Protein AF-A0A439DX17-F1 (afdb_monomer_lite)

Structure (mmCIF, N/CA/C/O backbone):
data_AF-A0A439DX17-F1
#
_entry.id   AF-A0A439DX17-F1
#
loop_
_atom_site.group_PDB
_atom_site.id
_atom_site.type_symbol
_atom_site.label_atom_id
_atom_site.label_alt_id
_atom_site.label_comp_id
_atom_site.label_asym_id
_atom_site.label_entity_id
_atom_site.label_seq_id
_atom_site.pdbx_PDB_ins_code
_atom_site.Cartn_x
_atom_site.Cartn_y
_atom_site.Cartn_z
_atom_site.occupancy
_atom_site.B_iso_or_equiv
_atom_site.auth_seq_id
_atom_site.auth_comp_id
_atom_site.auth_asym_id
_atom_site.auth_atom_id
_atom_site.pdbx_PDB_model_num
ATOM 1 N N . MET A 1 1 ? 6.591 -1.418 -23.239 1.00 64.06 1 MET A N 1
ATOM 2 C CA . MET A 1 1 ? 5.471 -2.325 -22.897 1.00 64.06 1 MET A CA 1
ATOM 3 C C . MET A 1 1 ? 5.863 -3.766 -23.170 1.00 64.06 1 MET A C 1
ATOM 5 O O . MET A 1 1 ? 5.779 -4.572 -22.256 1.00 64.06 1 MET A O 1
ATOM 9 N N . SER A 1 2 ? 6.362 -4.057 -24.374 1.00 74.19 2 SER A N 1
ATOM 10 C CA . SER A 1 2 ? 6.877 -5.367 -24.790 1.00 74.19 2 SER A CA 1
ATOM 11 C C . SER A 1 2 ? 7.835 -5.985 -23.768 1.00 74.19 2 SER A C 1
ATOM 13 O O . SER A 1 2 ? 7.615 -7.112 -23.350 1.00 74.19 2 SER A O 1
ATOM 15 N N . ASP A 1 3 ? 8.803 -5.209 -23.275 1.00 75.88 3 ASP A N 1
ATOM 16 C CA . ASP A 1 3 ? 9.801 -5.675 -22.301 1.00 75.88 3 ASP A CA 1
ATOM 17 C C . ASP A 1 3 ? 9.191 -6.128 -20.965 1.00 75.88 3 ASP A C 1
ATOM 19 O O . ASP A 1 3 ? 9.645 -7.100 -20.376 1.00 75.88 3 ASP A O 1
ATOM 23 N N . ILE A 1 4 ? 8.135 -5.457 -20.489 1.00 67.50 4 ILE A N 1
ATOM 24 C CA . ILE A 1 4 ? 7.494 -5.789 -19.205 1.00 67.50 4 ILE A CA 1
ATOM 25 C C . ILE A 1 4 ? 6.652 -7.064 -19.345 1.00 67.50 4 ILE A C 1
ATOM 27 O O . ILE A 1 4 ? 6.632 -7.900 -18.445 1.00 67.50 4 ILE A O 1
ATOM 31 N N . VAL A 1 5 ? 5.980 -7.233 -20.488 1.00 72.50 5 VAL A N 1
ATOM 32 C CA . VAL A 1 5 ? 5.213 -8.450 -20.798 1.00 72.50 5 VAL A CA 1
ATOM 33 C C . VAL A 1 5 ? 6.154 -9.637 -21.011 1.00 72.50 5 VAL A C 1
ATOM 35 O O . VAL A 1 5 ? 5.909 -10.709 -20.465 1.00 72.50 5 VAL A O 1
ATOM 38 N N . ALA A 1 6 ? 7.260 -9.437 -21.734 1.00 72.50 6 ALA A N 1
ATOM 39 C CA . ALA A 1 6 ? 8.289 -10.455 -21.942 1.00 72.50 6 ALA A CA 1
ATOM 40 C C . ALA A 1 6 ? 8.954 -10.893 -20.626 1.00 72.50 6 ALA A C 1
ATOM 42 O O . ALA A 1 6 ? 9.293 -12.061 -20.473 1.00 72.50 6 ALA A O 1
ATOM 43 N N . ALA A 1 7 ? 9.075 -9.984 -19.654 1.00 73.81 7 ALA A N 1
ATOM 44 C CA . ALA A 1 7 ? 9.586 -10.274 -18.316 1.00 73.81 7 ALA A CA 1
ATOM 45 C C . ALA A 1 7 ? 8.539 -10.900 -17.363 1.00 73.81 7 ALA A C 1
ATOM 47 O O . ALA A 1 7 ? 8.753 -10.965 -16.155 1.00 73.81 7 ALA A O 1
ATOM 48 N N . GLY A 1 8 ? 7.382 -11.345 -17.869 1.00 69.62 8 GLY A N 1
ATOM 49 C CA . GLY A 1 8 ? 6.351 -11.987 -17.045 1.00 69.62 8 GLY A CA 1
ATOM 50 C C . GLY A 1 8 ? 5.591 -11.022 -16.128 1.00 69.62 8 GLY A C 1
ATOM 51 O O . GLY A 1 8 ? 5.056 -11.434 -15.101 1.00 69.62 8 GLY A O 1
ATOM 52 N N . GLY A 1 9 ? 5.538 -9.733 -16.476 1.00 69.88 9 GLY A N 1
ATOM 53 C CA . GLY A 1 9 ? 4.786 -8.716 -15.737 1.00 69.88 9 GLY A CA 1
ATOM 54 C C . GLY A 1 9 ? 5.588 -7.970 -14.668 1.00 69.88 9 GLY A C 1
ATOM 55 O O . GLY A 1 9 ? 5.038 -7.065 -14.041 1.00 69.88 9 GLY A O 1
ATOM 56 N N . VAL A 1 10 ? 6.873 -8.285 -14.476 1.00 77.56 10 VAL A N 1
ATOM 57 C CA . VAL A 1 10 ? 7.789 -7.528 -13.607 1.00 77.56 10 VAL A CA 1
ATOM 58 C C . VAL A 1 10 ? 9.106 -7.308 -14.340 1.00 77.56 10 VAL A C 1
ATOM 60 O O . VAL A 1 10 ? 9.779 -8.262 -14.702 1.00 77.56 10 VAL A O 1
ATOM 63 N N . LEU A 1 11 ? 9.487 -6.049 -14.538 1.00 80.69 11 LEU A N 1
ATOM 64 C CA . LEU A 1 11 ? 10.745 -5.662 -15.164 1.00 80.69 11 LEU A CA 1
ATOM 65 C C . LEU A 1 11 ? 11.576 -4.850 -14.172 1.00 80.69 11 LEU A C 1
ATOM 67 O O . LEU A 1 11 ? 11.188 -3.745 -13.800 1.00 80.69 11 LEU A O 1
ATOM 71 N N . GLU A 1 12 ? 12.719 -5.392 -13.774 1.00 82.69 12 GLU A N 1
ATOM 72 C CA . GLU A 1 12 ? 13.746 -4.680 -13.013 1.00 82.69 12 GLU A CA 1
ATOM 73 C C . GLU A 1 12 ? 14.815 -4.164 -13.983 1.00 82.69 12 GLU A C 1
ATOM 75 O O . GLU A 1 12 ? 15.254 -4.892 -14.876 1.00 82.69 12 GLU A O 1
ATOM 80 N N . ARG A 1 13 ? 15.208 -2.897 -13.838 1.00 80.12 13 ARG A N 1
ATOM 81 C CA . ARG A 1 13 ? 16.295 -2.289 -14.611 1.00 80.12 13 ARG A CA 1
ATOM 82 C C . ARG A 1 13 ? 17.233 -1.513 -13.708 1.00 80.12 13 ARG A C 1
ATOM 84 O O . ARG A 1 13 ? 16.776 -0.777 -12.837 1.00 80.12 13 ARG A O 1
ATOM 91 N N . ASP A 1 14 ? 18.521 -1.644 -13.991 1.00 81.31 14 ASP A N 1
ATOM 92 C CA . ASP A 1 14 ? 19.547 -0.712 -13.534 1.00 81.31 14 ASP A CA 1
ATOM 93 C C . ASP A 1 14 ? 19.413 0.603 -14.321 1.00 81.31 14 ASP A C 1
ATOM 95 O O . ASP A 1 14 ? 19.226 0.595 -15.539 1.00 81.31 14 ASP A O 1
ATOM 99 N N . VAL A 1 15 ? 19.443 1.719 -13.602 1.00 82.75 15 VAL A N 1
ATOM 100 C CA . VAL A 1 15 ? 19.270 3.087 -14.095 1.00 82.75 15 VAL A CA 1
ATOM 101 C C . VAL A 1 15 ? 20.417 4.006 -13.674 1.00 82.75 15 VAL A C 1
ATOM 103 O O . VAL A 1 15 ? 20.287 5.221 -13.789 1.00 82.75 15 VAL A O 1
ATOM 106 N N . THR A 1 16 ? 21.534 3.455 -13.188 1.00 77.25 16 THR A N 1
ATOM 107 C CA . THR A 1 16 ? 22.680 4.226 -12.669 1.00 77.25 16 THR A CA 1
ATOM 108 C C . THR A 1 16 ? 23.208 5.260 -13.675 1.00 77.25 16 THR A C 1
ATOM 110 O O . THR A 1 16 ? 23.521 6.379 -13.277 1.00 77.25 16 THR A O 1
ATOM 113 N N . ASP A 1 17 ? 23.181 4.937 -14.973 1.00 77.94 17 ASP A N 1
ATOM 114 C CA . ASP A 1 17 ? 23.552 5.836 -16.080 1.00 77.94 17 ASP A CA 1
ATOM 115 C C . ASP A 1 17 ? 22.385 6.103 -17.057 1.00 77.94 17 ASP A C 1
ATOM 117 O O . ASP A 1 17 ? 22.578 6.561 -18.186 1.00 77.94 17 ASP A O 1
ATOM 121 N N . ASP A 1 18 ? 21.150 5.796 -16.648 1.00 79.00 18 ASP A N 1
ATOM 122 C CA . ASP A 1 18 ? 19.969 5.923 -17.501 1.00 79.00 18 ASP A CA 1
ATOM 123 C C . ASP A 1 18 ? 19.261 7.265 -17.269 1.00 79.00 18 ASP A C 1
ATOM 125 O O . ASP A 1 18 ? 18.741 7.557 -16.193 1.00 79.00 18 ASP A O 1
ATOM 129 N N . VAL A 1 19 ? 19.189 8.085 -18.318 1.00 78.38 19 VAL A N 1
ATOM 130 C CA . VAL A 1 19 ? 18.466 9.370 -18.313 1.00 78.38 19 VAL A CA 1
ATOM 131 C C . VAL A 1 19 ? 16.973 9.221 -18.634 1.00 78.38 19 VAL A C 1
ATOM 133 O O . VAL A 1 19 ? 16.241 10.213 -18.719 1.00 78.38 19 VAL A O 1
ATOM 136 N N . THR A 1 20 ? 16.495 7.993 -18.843 1.00 83.12 20 THR A N 1
ATOM 137 C CA . THR A 1 20 ? 15.107 7.714 -19.212 1.00 83.12 20 THR A CA 1
ATOM 138 C C . THR A 1 20 ? 14.142 8.116 -18.100 1.00 83.12 20 THR A C 1
ATOM 140 O O . THR A 1 20 ? 14.204 7.652 -16.963 1.00 83.12 20 THR A O 1
ATOM 143 N N . ASN A 1 21 ? 13.150 8.937 -18.449 1.00 82.44 21 ASN A N 1
ATOM 144 C CA . ASN A 1 21 ? 12.102 9.341 -17.517 1.00 82.44 21 ASN A CA 1
ATOM 145 C C . ASN A 1 21 ? 11.001 8.268 -17.410 1.00 82.44 21 ASN A C 1
ATOM 147 O O . ASN A 1 21 ? 9.945 8.354 -18.047 1.00 82.44 21 ASN A O 1
ATOM 151 N N . TYR A 1 22 ? 11.239 7.257 -16.573 1.00 81.62 22 TYR A N 1
ATOM 152 C CA . TYR A 1 22 ? 10.305 6.149 -16.348 1.00 81.62 22 TYR A CA 1
ATOM 153 C C . TYR A 1 22 ? 8.939 6.597 -15.806 1.00 81.62 22 TYR A C 1
ATOM 155 O O . TYR A 1 22 ? 7.921 6.016 -16.186 1.00 81.62 22 TYR A O 1
ATOM 163 N N . ARG A 1 23 ? 8.869 7.675 -15.007 1.00 79.19 23 ARG A N 1
ATOM 164 C CA . ARG A 1 23 ? 7.588 8.250 -14.547 1.00 79.19 23 ARG A CA 1
ATOM 165 C C . ARG A 1 23 ? 6.720 8.696 -15.716 1.00 79.19 23 ARG A C 1
ATOM 167 O O . ARG A 1 23 ? 5.528 8.393 -15.757 1.00 79.19 23 ARG A O 1
ATOM 174 N N . HIS A 1 24 ? 7.319 9.402 -16.675 1.00 81.69 24 HIS A N 1
ATOM 175 C CA . HIS A 1 24 ? 6.611 9.884 -17.857 1.00 81.69 24 HIS A CA 1
ATOM 176 C C . HIS A 1 24 ? 6.119 8.719 -18.727 1.00 81.69 24 HIS A C 1
ATOM 178 O O . HIS A 1 24 ? 4.978 8.729 -19.192 1.00 81.69 24 HIS A O 1
ATOM 184 N N . LEU A 1 25 ? 6.939 7.677 -18.892 1.00 85.19 25 LEU A N 1
ATOM 185 C CA . LEU A 1 25 ? 6.563 6.476 -19.644 1.00 85.19 25 LEU A CA 1
ATOM 186 C C . LEU A 1 25 ? 5.393 5.732 -18.994 1.00 85.19 25 LEU A C 1
ATOM 188 O O . LEU A 1 25 ? 4.423 5.396 -19.675 1.00 85.19 25 LEU A O 1
ATOM 192 N N . VAL A 1 26 ? 5.442 5.526 -17.678 1.00 82.81 26 VAL A N 1
ATOM 193 C CA . VAL A 1 26 ? 4.366 4.874 -16.916 1.00 82.81 26 VAL A CA 1
ATOM 194 C C . VAL A 1 26 ? 3.070 5.678 -17.010 1.00 82.81 26 VAL A C 1
ATOM 196 O O . VAL A 1 26 ? 2.003 5.108 -17.248 1.00 82.81 26 VAL A O 1
ATOM 199 N N . ALA A 1 27 ? 3.151 7.009 -16.915 1.00 79.88 27 ALA A N 1
ATOM 200 C CA . ALA A 1 27 ? 1.996 7.885 -17.081 1.00 79.88 27 ALA A CA 1
ATOM 201 C C . ALA A 1 27 ? 1.361 7.755 -18.477 1.00 79.88 27 ALA A C 1
ATOM 203 O O . ALA A 1 27 ? 0.136 7.664 -18.580 1.00 79.88 27 ALA A O 1
ATOM 204 N N . ILE A 1 28 ? 2.165 7.699 -19.547 1.00 83.06 28 ILE A N 1
ATOM 205 C CA . ILE A 1 28 ? 1.667 7.476 -20.913 1.00 83.06 28 ILE A CA 1
ATOM 206 C C . ILE A 1 28 ? 0.992 6.108 -21.030 1.00 83.06 28 ILE A C 1
ATOM 208 O O . ILE A 1 28 ? -0.130 6.037 -21.535 1.00 83.06 28 ILE A O 1
ATOM 212 N N . ILE A 1 29 ? 1.649 5.043 -20.558 1.00 82.88 29 ILE A N 1
ATOM 213 C CA . ILE A 1 29 ? 1.144 3.665 -20.639 1.00 82.88 29 ILE A CA 1
ATOM 214 C C . ILE A 1 29 ? -0.222 3.552 -19.954 1.00 82.88 29 ILE A C 1
ATOM 216 O O . ILE A 1 29 ? -1.174 3.051 -20.557 1.00 82.88 29 ILE A O 1
ATOM 220 N N . ASN A 1 30 ? -0.345 4.086 -18.736 1.00 82.06 30 ASN A N 1
ATOM 221 C CA . ASN A 1 30 ? -1.590 4.041 -17.971 1.00 82.06 30 ASN A CA 1
ATOM 222 C C . ASN A 1 30 ? -2.673 4.941 -18.581 1.00 82.06 30 ASN A C 1
ATOM 224 O O . ASN A 1 30 ? -3.818 4.512 -18.729 1.00 82.06 30 ASN A O 1
ATOM 228 N N . ARG A 1 31 ? -2.330 6.171 -18.998 1.00 81.44 31 ARG A N 1
ATOM 229 C CA . ARG A 1 31 ? -3.288 7.106 -19.617 1.00 81.44 31 ARG A CA 1
ATOM 230 C C . ARG A 1 31 ? -3.864 6.555 -20.918 1.00 81.44 31 ARG A C 1
ATOM 232 O O . ARG A 1 31 ? -5.045 6.749 -21.191 1.00 81.44 31 ARG A O 1
ATOM 239 N N . ARG A 1 32 ? -3.034 5.891 -21.724 1.00 83.75 32 ARG A N 1
ATOM 240 C CA . ARG A 1 32 ? -3.430 5.314 -23.015 1.00 83.75 32 ARG A CA 1
ATOM 241 C C . ARG A 1 32 ? -3.971 3.885 -22.904 1.00 83.75 32 ARG A C 1
ATOM 243 O O . ARG A 1 32 ? -4.281 3.309 -23.937 1.00 83.75 32 ARG A O 1
ATOM 250 N N . ARG A 1 33 ? -4.093 3.327 -21.688 1.00 79.44 33 ARG A N 1
ATOM 251 C CA . ARG A 1 33 ? -4.543 1.944 -21.431 1.00 79.44 33 ARG A CA 1
ATOM 252 C C . ARG A 1 33 ? -3.802 0.915 -22.294 1.00 79.44 33 ARG A C 1
ATOM 254 O O . ARG A 1 33 ? -4.408 0.049 -22.909 1.00 79.44 33 ARG A O 1
ATOM 261 N N . MET A 1 34 ? -2.478 1.049 -22.368 1.00 82.25 34 MET A N 1
ATOM 262 C CA . MET A 1 34 ? -1.636 0.164 -23.184 1.00 82.25 34 MET A CA 1
ATOM 263 C C . MET A 1 34 ? -1.314 -1.168 -22.494 1.00 82.25 34 MET A C 1
ATOM 265 O O . MET A 1 34 ? -0.730 -2.048 -23.122 1.00 82.25 34 MET A O 1
ATOM 269 N N . ALA A 1 35 ? -1.645 -1.302 -21.209 1.00 77.94 35 ALA A N 1
ATOM 270 C CA . ALA A 1 35 ? -1.548 -2.565 -20.498 1.00 77.94 35 ALA A CA 1
ATOM 271 C C . ALA A 1 35 ? -2.797 -3.433 -20.759 1.00 77.94 35 ALA A C 1
ATOM 273 O O . ALA A 1 35 ? -3.900 -2.886 -20.826 1.00 77.94 35 ALA A O 1
ATOM 274 N N . PRO A 1 36 ? -2.631 -4.756 -20.941 1.00 73.00 36 PRO A N 1
ATOM 275 C CA . PRO A 1 36 ? -3.743 -5.675 -21.177 1.00 73.00 36 PRO A CA 1
ATOM 276 C C . PRO A 1 36 ? -4.680 -5.763 -19.962 1.00 73.00 36 PRO A C 1
ATOM 278 O O . PRO A 1 36 ? -4.308 -5.389 -18.854 1.00 73.00 36 PRO A O 1
ATOM 281 N N . ASP A 1 37 ? -5.901 -6.257 -20.177 1.00 70.94 37 ASP A N 1
ATOM 282 C CA . ASP A 1 37 ? -6.834 -6.693 -19.124 1.00 70.94 37 ASP A CA 1
ATOM 283 C C . ASP A 1 37 ? -7.137 -5.662 -18.018 1.00 70.94 37 ASP A C 1
ATOM 285 O O . ASP A 1 37 ? -7.220 -6.002 -16.838 1.00 70.94 37 ASP A O 1
ATOM 289 N N . ASP A 1 38 ? -7.275 -4.379 -18.383 1.00 67.81 38 ASP A N 1
ATOM 290 C CA . ASP A 1 38 ? -7.487 -3.264 -17.438 1.00 67.81 38 ASP A CA 1
ATOM 291 C C . ASP A 1 38 ? -6.376 -3.123 -16.369 1.00 67.81 38 ASP A C 1
ATOM 293 O O . ASP A 1 38 ? -6.552 -2.457 -15.340 1.00 67.81 38 ASP A O 1
ATOM 297 N N . GLN A 1 39 ? -5.205 -3.711 -16.617 1.00 75.81 39 GLN A N 1
ATOM 298 C CA . GLN A 1 39 ? -4.049 -3.623 -15.738 1.00 75.81 39 GLN A CA 1
ATOM 299 C C . GLN A 1 39 ? -3.413 -2.228 -15.813 1.00 75.81 39 GLN A C 1
ATOM 301 O O . GLN A 1 39 ? -3.594 -1.463 -16.764 1.00 75.81 39 GLN A O 1
ATOM 306 N N . GLN A 1 40 ? -2.651 -1.878 -14.783 1.00 79.81 40 GLN A N 1
ATOM 307 C CA . GLN A 1 40 ? -1.835 -0.668 -14.751 1.00 79.81 40 GLN A CA 1
ATOM 308 C C . GLN A 1 40 ? -0.383 -1.031 -14.496 1.00 79.81 40 GLN A C 1
ATOM 310 O O . GLN A 1 40 ? -0.073 -2.004 -13.809 1.00 79.81 40 GLN A O 1
ATOM 315 N N . VAL A 1 41 ? 0.515 -0.216 -15.038 1.00 79.38 41 VAL A N 1
ATOM 316 C CA . VAL A 1 41 ? 1.932 -0.279 -14.707 1.00 79.38 41 VAL A CA 1
ATOM 317 C C . VAL A 1 41 ? 2.172 0.564 -13.462 1.00 79.38 41 VAL A C 1
ATOM 319 O O . VAL A 1 41 ? 1.851 1.753 -13.426 1.00 79.38 41 VAL A O 1
ATOM 322 N N . ILE A 1 42 ? 2.737 -0.066 -12.441 1.00 80.81 42 ILE A N 1
ATOM 323 C CA . ILE A 1 42 ? 3.202 0.564 -11.213 1.00 80.81 42 ILE A CA 1
ATOM 324 C C . ILE A 1 42 ? 4.718 0.686 -11.315 1.00 80.81 42 ILE A C 1
ATOM 326 O O . ILE A 1 42 ? 5.408 -0.276 -11.654 1.00 80.81 42 ILE A O 1
ATOM 330 N N . LEU A 1 43 ? 5.224 1.881 -11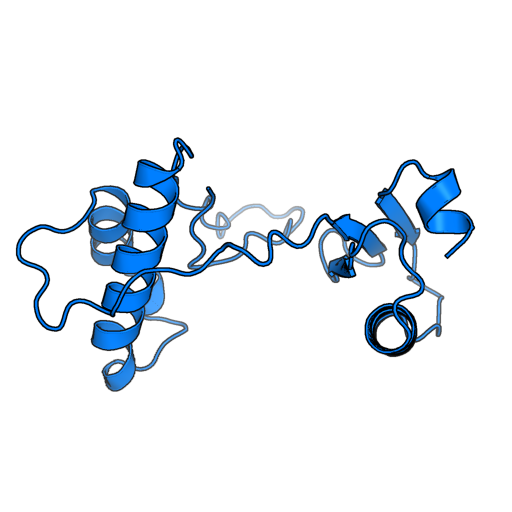.032 1.00 81.19 43 LEU A N 1
ATOM 331 C CA . LEU A 1 43 ? 6.648 2.154 -10.940 1.00 81.19 43 LEU A CA 1
ATOM 332 C C . LEU A 1 43 ? 7.055 2.165 -9.470 1.00 81.19 43 LEU A C 1
ATOM 334 O O . LEU A 1 43 ? 6.542 2.966 -8.688 1.00 81.19 43 LEU A O 1
ATOM 338 N N . HIS A 1 44 ? 7.991 1.298 -9.115 1.00 75.69 44 HIS A N 1
ATOM 339 C CA . HIS A 1 44 ? 8.672 1.322 -7.835 1.00 75.69 44 HIS A CA 1
ATOM 340 C C . HIS A 1 44 ? 10.069 1.893 -8.043 1.00 75.69 44 HIS A C 1
ATOM 342 O O . HIS A 1 44 ? 10.960 1.240 -8.588 1.00 75.69 44 HIS A O 1
ATOM 348 N N . GLU A 1 45 ? 10.240 3.132 -7.612 1.00 64.56 45 GLU A N 1
ATOM 349 C CA . GLU A 1 45 ? 11.546 3.768 -7.507 1.00 64.56 45 GLU A CA 1
ATOM 350 C C . GLU A 1 45 ? 12.104 3.442 -6.115 1.00 64.56 45 GLU A C 1
ATOM 352 O O . GLU A 1 45 ? 11.334 3.370 -5.154 1.00 64.56 45 GLU A O 1
ATOM 357 N N . TRP A 1 46 ? 13.421 3.259 -5.998 1.00 63.81 46 TRP A N 1
ATOM 358 C CA . TRP A 1 46 ? 14.123 3.092 -4.711 1.00 63.81 46 TRP A CA 1
ATOM 359 C C . TRP A 1 46 ? 13.962 1.737 -4.000 1.00 63.81 46 TRP A C 1
ATOM 361 O O . TRP A 1 46 ? 14.264 1.636 -2.814 1.00 63.81 46 TRP A O 1
ATOM 371 N N . LEU A 1 47 ? 13.532 0.674 -4.693 1.00 65.06 47 LEU A N 1
ATOM 372 C CA . LEU A 1 47 ? 13.611 -0.689 -4.134 1.00 65.06 47 LEU A CA 1
ATOM 373 C C . LEU A 1 47 ? 15.068 -1.128 -3.923 1.00 65.06 47 LEU A C 1
ATOM 375 O O . LEU A 1 47 ? 15.374 -1.729 -2.895 1.00 65.06 47 LEU A O 1
ATOM 379 N N . LYS A 1 48 ? 15.952 -0.783 -4.867 1.00 67.62 48 LYS A N 1
ATOM 380 C CA . LYS A 1 48 ? 17.412 -0.845 -4.719 1.00 67.62 48 LYS A CA 1
ATOM 381 C C . LYS A 1 48 ? 18.034 0.431 -5.300 1.00 67.62 48 LYS A C 1
ATOM 383 O O . LYS A 1 48 ? 17.503 0.937 -6.299 1.00 67.62 48 LYS A O 1
ATOM 388 N N . PRO A 1 49 ? 19.123 0.961 -4.714 1.00 68.25 49 PRO A N 1
ATOM 389 C CA . PRO A 1 49 ? 19.849 2.097 -5.277 1.00 68.25 49 PRO A CA 1
ATOM 390 C C . PRO A 1 49 ? 20.216 1.843 -6.741 1.00 68.25 49 PRO A C 1
ATOM 392 O O . PRO A 1 49 ? 20.634 0.742 -7.083 1.00 68.25 49 PRO A O 1
ATOM 395 N N . GLY A 1 50 ? 20.020 2.843 -7.601 1.00 73.19 50 GLY A N 1
ATOM 396 C CA . GLY A 1 50 ? 20.326 2.714 -9.026 1.00 73.19 50 GLY A CA 1
ATOM 397 C C . GLY A 1 50 ? 19.395 1.774 -9.792 1.00 73.19 50 GLY A C 1
ATOM 398 O O . GLY A 1 50 ? 19.725 1.413 -10.905 1.00 73.19 50 GLY A O 1
ATOM 399 N N . SER A 1 51 ? 18.233 1.378 -9.258 1.00 77.50 51 SER A N 1
ATOM 400 C CA . SER A 1 51 ? 17.286 0.529 -9.995 1.00 77.50 51 SER A CA 1
ATOM 401 C C . SER A 1 51 ? 15.852 1.053 -9.976 1.00 77.50 51 SER A C 1
ATOM 403 O O . SER A 1 51 ? 15.417 1.738 -9.043 1.00 77.50 51 SER A O 1
ATOM 405 N N . VAL A 1 52 ? 15.096 0.672 -11.002 1.00 79.94 52 VAL A N 1
ATOM 406 C CA . VAL A 1 52 ? 13.641 0.816 -11.053 1.00 79.94 52 VAL A CA 1
ATOM 407 C C . VAL A 1 52 ? 12.991 -0.538 -11.293 1.00 79.94 52 VAL A C 1
ATOM 409 O O . VAL A 1 52 ? 13.482 -1.350 -12.077 1.00 79.94 52 VAL A O 1
ATOM 412 N N . VAL A 1 53 ? 11.849 -0.764 -10.645 1.00 78.06 53 VAL A N 1
ATOM 413 C CA . VAL A 1 53 ? 11.017 -1.947 -10.887 1.00 78.06 53 VAL A CA 1
ATOM 414 C C . VAL A 1 53 ? 9.674 -1.499 -11.447 1.00 78.06 53 VAL A C 1
ATOM 416 O O . VAL A 1 53 ? 8.924 -0.759 -10.811 1.00 78.06 53 VAL A O 1
ATOM 419 N N . LEU A 1 54 ? 9.364 -1.959 -12.652 1.00 80.06 54 LEU A N 1
ATOM 420 C CA . LEU A 1 54 ? 8.092 -1.762 -13.332 1.00 80.06 54 LEU A CA 1
ATOM 421 C C . LEU A 1 54 ? 7.266 -3.033 -13.173 1.00 80.06 54 LEU A C 1
ATOM 423 O O . LEU A 1 54 ? 7.685 -4.105 -13.603 1.00 80.06 54 LEU A O 1
ATOM 427 N N . ARG A 1 55 ? 6.078 -2.922 -12.589 1.00 80.69 55 ARG A N 1
ATOM 428 C CA . ARG A 1 55 ? 5.187 -4.062 -12.376 1.00 80.69 55 ARG A CA 1
ATOM 429 C C . ARG A 1 55 ? 3.848 -3.826 -13.043 1.00 80.69 55 ARG A C 1
ATOM 431 O O . ARG A 1 55 ? 3.221 -2.794 -12.825 1.00 80.69 55 A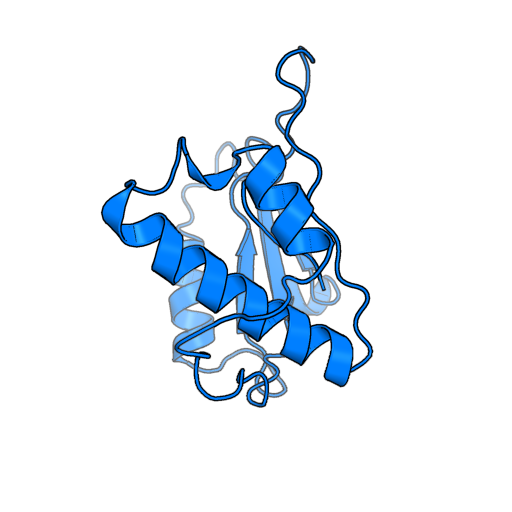RG A O 1
ATOM 438 N N . VAL A 1 56 ? 3.380 -4.807 -13.800 1.00 77.06 56 VAL A N 1
ATOM 439 C CA . VAL A 1 56 ? 1.991 -4.863 -14.240 1.00 77.06 56 VAL A CA 1
ATOM 440 C C . VAL A 1 56 ? 1.157 -5.398 -13.085 1.00 77.06 56 VAL A C 1
ATOM 442 O O . VAL A 1 56 ? 1.430 -6.468 -12.541 1.00 77.06 56 VAL A O 1
ATOM 445 N N . SER A 1 57 ? 0.160 -4.627 -12.674 1.00 70.69 57 SER A N 1
ATOM 446 C CA . SER A 1 57 ? -0.774 -5.015 -11.627 1.00 70.69 57 SER A CA 1
ATOM 447 C C . SER A 1 57 ? -2.191 -4.963 -12.161 1.00 70.69 57 SER A C 1
ATOM 449 O O . SER A 1 57 ? -2.606 -3.965 -12.753 1.00 70.69 57 SER A O 1
ATOM 451 N N . GLY A 1 58 ? -2.956 -6.017 -11.879 1.00 63.97 58 GLY A N 1
ATOM 452 C CA . GLY A 1 58 ? -4.408 -5.948 -11.950 1.00 63.97 58 GLY A CA 1
ATOM 453 C C . GLY A 1 58 ? -4.895 -4.809 -11.067 1.00 63.97 58 GLY A C 1
ATOM 454 O O . GLY A 1 58 ? -4.532 -4.724 -9.891 1.00 63.97 58 GLY A O 1
ATOM 455 N N . VAL A 1 59 ? -5.690 -3.911 -11.640 1.00 59.66 59 VAL A N 1
ATOM 456 C CA . VAL A 1 59 ? -6.423 -2.925 -10.856 1.00 59.66 59 VAL A CA 1
ATOM 457 C C . VAL A 1 59 ? -7.714 -3.601 -10.435 1.00 59.66 59 VAL A C 1
ATOM 459 O O . VAL A 1 59 ? -8.630 -3.740 -11.243 1.00 59.66 59 VAL A O 1
ATOM 462 N N . SER A 1 60 ? -7.820 -4.019 -9.174 1.00 55.16 60 SER A N 1
ATOM 463 C CA . SER A 1 60 ? -9.138 -4.341 -8.623 1.00 55.16 60 SER A CA 1
ATOM 464 C C . SER A 1 60 ? -9.919 -3.029 -8.523 1.00 55.16 60 SER A C 1
ATOM 466 O O . SER A 1 60 ? -9.813 -2.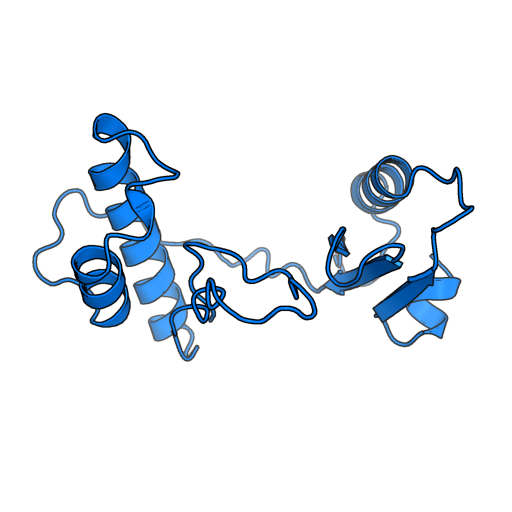296 -7.540 1.00 55.16 60 SER A O 1
ATOM 468 N N . ARG A 1 61 ? -10.667 -2.681 -9.581 1.00 53.19 61 ARG A N 1
ATOM 469 C CA . ARG A 1 61 ? -11.540 -1.490 -9.605 1.00 53.19 61 ARG A CA 1
ATOM 470 C C . ARG A 1 61 ? -12.626 -1.544 -8.533 1.00 53.19 61 ARG A C 1
ATOM 472 O O . ARG A 1 61 ? -13.179 -0.505 -8.171 1.00 53.19 61 ARG A O 1
ATOM 479 N N . ASP A 1 62 ? -12.879 -2.734 -8.004 1.00 60.75 62 ASP A N 1
ATOM 480 C CA . ASP A 1 62 ? -13.882 -2.985 -6.981 1.00 60.75 62 ASP A CA 1
ATOM 481 C C . ASP A 1 62 ? -13.351 -2.741 -5.569 1.00 60.75 62 ASP A C 1
ATOM 483 O O . ASP A 1 62 ? -14.103 -2.880 -4.606 1.00 60.75 62 ASP A O 1
ATOM 487 N N . TRP A 1 63 ? -12.069 -2.389 -5.397 1.00 62.16 63 TRP A N 1
ATOM 488 C CA . TRP A 1 63 ? -11.528 -2.047 -4.085 1.00 62.16 63 TRP A CA 1
ATOM 489 C C . TRP A 1 63 ? -12.014 -0.671 -3.633 1.00 62.16 63 TRP A C 1
ATOM 491 O O . TRP A 1 63 ? -11.429 0.371 -3.930 1.00 62.16 63 TRP A O 1
ATOM 501 N N . ARG A 1 64 ? -13.118 -0.674 -2.892 1.00 63.84 64 ARG A N 1
ATOM 502 C CA . ARG A 1 64 ? -13.682 0.496 -2.227 1.00 63.84 64 ARG A CA 1
ATOM 503 C C . ARG A 1 64 ? -13.944 0.107 -0.789 1.00 63.84 64 ARG A C 1
ATOM 505 O O . ARG A 1 64 ? -14.630 -0.878 -0.548 1.00 63.84 64 ARG A O 1
ATOM 512 N N . SER A 1 65 ? -13.411 0.877 0.152 1.00 64.00 65 SER A N 1
ATOM 513 C CA . SER A 1 65 ? -13.897 0.787 1.521 1.00 64.00 65 SER A CA 1
ATOM 514 C C . SER A 1 65 ? -15.310 1.368 1.589 1.00 64.00 65 SER A C 1
ATOM 516 O O . SER A 1 65 ? -15.665 2.280 0.834 1.00 64.00 65 SER A O 1
ATOM 518 N N . GLY A 1 66 ? -16.122 0.847 2.508 1.00 66.88 66 GLY A N 1
ATOM 519 C CA . GLY A 1 66 ? -17.389 1.475 2.871 1.00 66.88 66 GLY A CA 1
ATOM 520 C C . GLY A 1 66 ? -17.208 2.900 3.417 1.00 66.88 66 GLY A C 1
ATOM 521 O O . GLY A 1 66 ? -16.098 3.423 3.554 1.00 66.88 66 GLY A O 1
ATOM 522 N N . SER A 1 67 ? -18.320 3.547 3.766 1.00 71.25 67 SER A N 1
ATOM 523 C CA . SER A 1 67 ? -18.295 4.884 4.368 1.00 71.25 67 SER A CA 1
ATOM 524 C C . SER A 1 67 ? -17.392 4.927 5.603 1.00 71.25 67 SER A C 1
ATOM 526 O O . SER A 1 67 ? -17.470 4.052 6.467 1.00 71.25 67 SER A O 1
ATOM 528 N N . LEU A 1 68 ? -16.578 5.978 5.715 1.00 71.94 68 LEU A N 1
ATOM 529 C CA . LEU A 1 68 ? -15.679 6.148 6.852 1.00 71.94 68 LEU A CA 1
ATOM 530 C C . LEU A 1 68 ? -16.470 6.228 8.164 1.00 71.94 68 LEU A C 1
ATOM 532 O O . LEU A 1 68 ? -17.313 7.119 8.307 1.00 71.94 68 LEU A O 1
ATOM 536 N N . PRO A 1 69 ? -16.182 5.362 9.149 1.00 68.81 69 PRO A N 1
ATOM 537 C CA . PRO A 1 69 ? -16.867 5.419 10.429 1.00 68.81 69 PRO A CA 1
ATOM 538 C C . PRO A 1 69 ? -16.528 6.733 11.146 1.00 68.81 69 PRO A C 1
ATOM 540 O O . PRO A 1 69 ? -15.360 7.060 11.374 1.00 68.81 69 PRO A O 1
ATOM 543 N N . GLN A 1 70 ? -17.557 7.502 11.524 1.00 68.94 70 GLN A N 1
ATOM 544 C CA . GLN A 1 70 ? -17.376 8.754 12.273 1.00 68.94 70 GLN A CA 1
ATOM 545 C C . GLN A 1 70 ? -16.848 8.508 13.694 1.00 68.94 70 GLN A C 1
ATOM 547 O O . GLN A 1 70 ? -16.095 9.325 14.229 1.00 68.94 70 GLN A O 1
ATOM 552 N N . ARG A 1 71 ? -17.216 7.370 14.292 1.00 70.56 71 ARG A N 1
ATOM 553 C CA . ARG A 1 71 ? -16.718 6.883 15.581 1.00 70.56 71 ARG A CA 1
ATOM 554 C C . ARG A 1 71 ? -16.284 5.431 15.431 1.00 70.56 71 ARG A C 1
ATOM 556 O O . ARG A 1 71 ? -17.016 4.623 14.871 1.00 70.56 71 ARG A O 1
ATO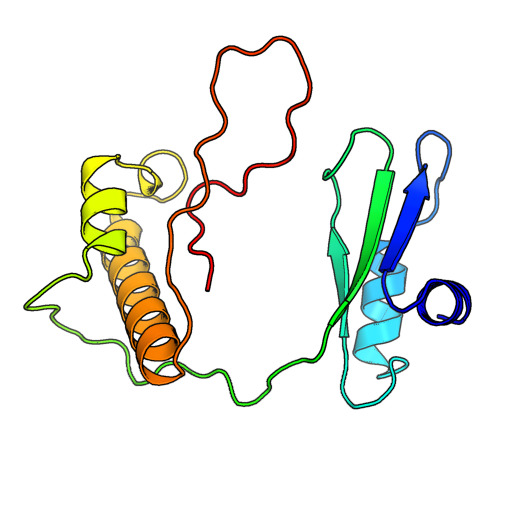M 563 N N . VAL A 1 72 ? -15.097 5.118 15.941 1.00 76.56 72 VAL A N 1
ATOM 564 C CA . VAL A 1 72 ? -14.556 3.755 15.991 1.00 76.56 72 VAL A CA 1
ATOM 565 C C . VAL A 1 72 ? -14.650 3.293 17.440 1.00 76.56 72 VAL A C 1
ATOM 567 O O . VAL A 1 72 ? -13.946 3.825 18.294 1.00 76.56 72 VAL A O 1
ATOM 570 N N . SER A 1 73 ? -15.563 2.362 17.721 1.00 72.12 73 SER A N 1
ATOM 571 C CA . SER A 1 73 ? -15.781 1.805 19.064 1.00 72.12 73 SER A CA 1
ATOM 572 C C . SER A 1 73 ? -14.708 0.786 19.448 1.00 72.12 73 SER A C 1
ATOM 574 O O . SER A 1 73 ? -14.266 0.768 20.592 1.00 72.12 73 SER A O 1
ATOM 576 N N . LYS A 1 74 ? -14.257 -0.026 18.486 1.00 83.94 74 LYS A N 1
ATOM 577 C CA . LYS A 1 74 ? -13.183 -1.009 18.648 1.00 83.94 74 LYS A CA 1
ATOM 578 C C . LYS A 1 74 ? -12.208 -0.903 17.482 1.00 83.94 74 LYS A C 1
ATOM 580 O O . LYS A 1 74 ? -12.615 -0.978 16.322 1.00 83.94 74 LYS A O 1
ATOM 585 N N . TRP A 1 75 ? -10.933 -0.709 17.793 1.00 84.56 75 TRP A N 1
ATOM 586 C CA . TRP A 1 75 ? -9.873 -0.656 16.791 1.00 84.56 75 TRP A CA 1
ATOM 587 C C . TRP A 1 75 ? -9.447 -2.072 16.400 1.00 84.56 75 TRP A C 1
ATOM 589 O O . TRP A 1 75 ? -9.531 -3.006 17.196 1.00 84.56 75 TRP A O 1
ATOM 599 N N . HIS A 1 76 ? -9.020 -2.250 15.150 1.00 85.44 76 HIS A N 1
ATOM 600 C CA . HIS A 1 76 ? -8.402 -3.504 14.732 1.00 85.44 76 HIS A CA 1
ATOM 601 C C . HIS A 1 76 ? -7.007 -3.628 15.378 1.00 85.44 76 HIS A C 1
ATOM 603 O O . HIS A 1 76 ? -6.307 -2.612 15.422 1.00 85.44 76 HIS A O 1
ATOM 609 N N . PRO A 1 77 ? -6.549 -4.825 15.802 1.00 86.69 77 PRO A N 1
ATOM 610 C CA . PRO A 1 77 ? -5.255 -4.997 16.480 1.00 86.69 77 PRO A CA 1
ATOM 611 C C . PRO A 1 77 ? -4.066 -4.368 15.738 1.00 86.69 77 PRO A C 1
ATOM 613 O O . PRO A 1 77 ? -3.224 -3.715 16.339 1.00 86.69 77 PRO A O 1
ATOM 616 N N . VAL A 1 78 ? -4.047 -4.471 14.405 1.00 85.56 78 VAL A N 1
ATOM 617 C CA . VAL A 1 78 ? -3.039 -3.832 13.530 1.00 85.56 78 VAL A CA 1
ATOM 618 C C . VAL A 1 78 ? -3.029 -2.303 13.671 1.00 85.56 78 VAL A C 1
ATOM 620 O O . VAL A 1 78 ? -1.971 -1.679 13.680 1.00 85.56 78 VAL A O 1
ATOM 623 N N . VAL A 1 79 ? -4.203 -1.680 13.790 1.00 85.06 79 VAL A N 1
ATOM 624 C CA . VAL A 1 79 ? -4.328 -0.224 13.953 1.00 85.06 79 VAL A CA 1
ATOM 625 C C . VAL A 1 79 ? -4.004 0.191 15.389 1.00 85.06 79 VAL A C 1
ATOM 627 O O . VAL A 1 79 ? -3.425 1.254 15.598 1.00 85.06 79 VAL A O 1
ATOM 630 N N . GLU A 1 80 ? -4.324 -0.642 16.383 1.00 86.69 80 GLU A N 1
ATOM 631 C CA . GLU A 1 80 ? -3.879 -0.427 17.766 1.00 86.69 80 GLU A CA 1
ATOM 632 C C . GLU A 1 80 ? -2.359 -0.470 17.878 1.00 86.69 80 GLU A C 1
ATOM 634 O O . GLU A 1 80 ? -1.776 0.445 18.457 1.00 86.69 80 GLU A O 1
ATOM 639 N N . GLN A 1 81 ? -1.724 -1.455 17.243 1.00 83.62 81 GLN A N 1
ATOM 640 C CA . GLN A 1 81 ? -0.272 -1.576 17.193 1.00 83.62 81 GLN A CA 1
ATOM 641 C C . GLN A 1 81 ? 0.373 -0.350 16.522 1.00 83.62 81 GLN A C 1
ATOM 643 O O . GLN A 1 81 ? 1.335 0.221 17.029 1.00 83.62 81 GLN A O 1
ATOM 648 N N . LEU A 1 82 ? -0.210 0.139 15.424 1.00 83.06 82 LEU A N 1
ATOM 649 C CA . LEU A 1 82 ? 0.260 1.347 14.741 1.00 83.06 82 LEU A CA 1
ATOM 650 C C . LEU A 1 82 ? 0.139 2.610 15.612 1.00 83.06 82 LEU A C 1
ATOM 652 O O . LEU A 1 82 ? 0.995 3.494 15.544 1.00 83.06 82 LEU A O 1
ATOM 656 N N . LYS A 1 83 ? -0.906 2.689 16.448 1.00 82.88 83 LYS A N 1
ATOM 657 C CA . LYS A 1 83 ? -1.069 3.765 17.436 1.00 82.88 83 LYS A CA 1
ATOM 658 C C . LYS A 1 83 ? -0.048 3.658 18.567 1.00 82.88 83 LYS A C 1
ATOM 660 O O . LYS A 1 83 ? 0.507 4.685 18.947 1.00 82.88 83 LYS A O 1
ATOM 665 N N . SER A 1 84 ? 0.196 2.461 19.108 1.00 84.31 84 SER A N 1
ATOM 666 C CA . SER A 1 84 ? 1.162 2.270 20.200 1.00 84.31 84 SER A CA 1
ATOM 667 C C . SER A 1 84 ? 2.595 2.542 19.755 1.00 84.31 84 SER A C 1
ATOM 669 O O . SER A 1 84 ? 3.360 3.143 20.501 1.00 84.31 84 SER A O 1
ATOM 671 N N . GLU A 1 85 ? 2.937 2.167 18.521 1.00 82.19 85 GLU A N 1
ATOM 672 C CA . GLU A 1 85 ? 4.258 2.393 17.923 1.00 82.19 85 GLU A CA 1
ATOM 673 C C . GLU A 1 85 ? 4.448 3.828 17.392 1.00 82.19 85 GLU A C 1
ATOM 675 O O . GLU A 1 85 ? 5.509 4.142 16.863 1.00 82.19 85 GLU A O 1
ATOM 680 N N . LYS A 1 86 ? 3.432 4.704 17.499 1.00 81.19 86 LYS A N 1
ATOM 681 C CA . LYS A 1 86 ? 3.470 6.113 17.052 1.00 81.19 86 LYS A CA 1
ATOM 682 C C . LYS A 1 86 ? 3.975 6.315 15.613 1.00 81.19 86 LYS A C 1
ATOM 684 O O . LYS A 1 86 ? 4.466 7.382 15.263 1.00 81.19 86 LYS A O 1
ATOM 689 N N . ARG A 1 87 ? 3.781 5.333 14.727 1.00 72.94 87 ARG A N 1
ATOM 690 C CA . ARG A 1 87 ? 4.377 5.324 13.371 1.00 72.94 87 ARG A CA 1
ATOM 691 C C . ARG A 1 87 ? 3.898 6.436 12.437 1.00 72.94 87 ARG A C 1
ATOM 693 O O . ARG A 1 87 ? 4.482 6.636 11.378 1.00 72.94 87 ARG A O 1
ATOM 700 N N . LEU A 1 88 ? 2.809 7.119 12.786 1.00 75.25 88 LEU A N 1
ATOM 701 C CA . LEU A 1 88 ? 2.284 8.251 12.020 1.00 75.25 88 LEU A CA 1
ATOM 702 C C . LEU A 1 88 ? 2.774 9.603 12.542 1.00 75.25 88 LEU A C 1
ATOM 704 O O . LEU A 1 88 ? 2.504 10.615 11.897 1.00 75.25 88 LEU A O 1
ATOM 708 N N . ASP A 1 89 ? 3.439 9.647 13.699 1.00 78.06 89 ASP A N 1
ATOM 709 C CA . ASP A 1 89 ? 3.735 10.912 14.368 1.00 78.06 89 ASP A CA 1
ATOM 710 C C . ASP A 1 89 ? 4.753 11.756 13.591 1.00 78.06 89 ASP A C 1
ATOM 712 O O . ASP A 1 89 ? 4.571 12.974 13.515 1.00 78.06 89 ASP A O 1
ATOM 716 N N . ASP A 1 90 ? 5.726 11.105 12.949 1.00 71.25 90 ASP A N 1
ATOM 717 C CA . ASP A 1 90 ? 6.810 11.749 12.196 1.00 71.25 90 ASP A CA 1
ATOM 718 C C . ASP A 1 90 ? 6.387 12.222 10.796 1.00 71.25 90 ASP A C 1
ATOM 720 O O . ASP A 1 90 ? 6.993 13.127 10.225 1.00 71.25 90 ASP A O 1
ATOM 724 N N . HIS A 1 91 ? 5.334 11.626 10.229 1.00 69.56 91 HIS A N 1
ATOM 725 C CA . HIS A 1 91 ? 4.944 11.840 8.828 1.00 69.56 91 HIS A CA 1
ATOM 726 C C . HIS A 1 91 ? 3.585 12.521 8.654 1.00 69.56 91 HIS A C 1
ATOM 728 O O . HIS A 1 91 ? 3.275 13.014 7.569 1.00 69.56 91 HIS A O 1
ATOM 734 N N . ILE A 1 92 ? 2.750 12.552 9.697 1.00 76.94 92 ILE A N 1
ATOM 735 C CA . ILE A 1 92 ? 1.408 13.131 9.645 1.00 76.94 92 ILE A CA 1
ATOM 736 C C . ILE A 1 92 ? 1.240 14.132 10.786 1.00 76.94 92 ILE A C 1
ATOM 738 O O . ILE A 1 92 ? 1.438 13.824 11.966 1.00 76.94 92 ILE A O 1
ATOM 742 N N . SER A 1 93 ? 0.800 15.340 10.431 1.00 78.25 93 SER A N 1
ATOM 743 C CA . SER A 1 93 ? 0.487 16.385 11.403 1.00 78.25 93 SER A CA 1
ATOM 744 C C . SER A 1 93 ? -0.573 15.915 12.401 1.00 78.25 93 SER A C 1
ATOM 746 O O . SER A 1 93 ? -1.519 15.204 12.051 1.00 78.25 93 SER A O 1
ATOM 748 N N . ALA A 1 94 ? -0.449 16.345 13.658 1.00 82.44 94 ALA A N 1
ATOM 749 C CA . ALA A 1 94 ? -1.340 15.923 14.740 1.00 82.44 94 ALA A CA 1
ATOM 750 C C . ALA A 1 94 ? -2.836 16.138 14.427 1.00 82.44 94 ALA A C 1
ATOM 752 O O . ALA A 1 94 ? -3.671 15.333 14.837 1.00 82.44 94 ALA A O 1
ATOM 753 N N . SER A 1 95 ? -3.174 17.166 13.641 1.00 82.31 95 SER A N 1
ATOM 754 C CA . SER A 1 95 ? -4.546 17.457 13.207 1.00 82.31 95 SER A CA 1
ATOM 755 C C . SER A 1 95 ? -5.119 16.423 12.229 1.00 82.31 95 SER A C 1
ATOM 757 O O . SER A 1 95 ? -6.327 16.187 12.222 1.00 82.31 95 SER A O 1
ATOM 759 N N . LEU A 1 96 ? -4.275 15.773 11.421 1.00 83.56 96 LEU A N 1
ATOM 760 C CA . LEU A 1 96 ? -4.691 14.789 10.418 1.00 83.56 96 LEU A CA 1
ATOM 761 C C . LEU A 1 96 ? -4.652 13.344 10.934 1.00 83.56 96 LEU A C 1
ATOM 763 O O . LEU A 1 96 ? -5.339 12.485 10.373 1.00 83.56 96 LEU A O 1
ATOM 767 N N . ARG A 1 97 ? -3.927 13.066 12.028 1.00 82.81 97 ARG A N 1
ATOM 768 C CA . ARG A 1 97 ? -3.794 11.713 12.607 1.00 82.81 97 ARG A CA 1
ATOM 769 C C . ARG A 1 97 ? -5.136 11.028 12.904 1.00 82.81 97 ARG A C 1
ATOM 771 O O . ARG A 1 97 ? -5.291 9.871 12.509 1.00 82.81 97 ARG A O 1
ATOM 778 N N . PRO A 1 98 ? -6.152 11.687 13.503 1.00 84.38 98 PRO A N 1
ATOM 779 C CA . PRO A 1 98 ? -7.435 11.035 13.766 1.00 84.38 98 PRO A CA 1
ATOM 780 C C . PRO A 1 98 ? -8.149 10.588 12.486 1.00 84.38 98 PRO A C 1
ATOM 782 O O . PRO A 1 98 ? -8.786 9.535 12.463 1.00 84.38 98 PRO A O 1
ATOM 785 N N . ARG A 1 99 ? -8.033 11.374 11.408 1.00 83.81 99 ARG A N 1
ATOM 786 C CA . ARG A 1 99 ? -8.615 11.044 10.102 1.00 83.81 99 ARG A CA 1
ATOM 787 C C . ARG A 1 99 ? -7.837 9.920 9.420 1.00 83.81 99 ARG A C 1
ATOM 789 O O . ARG A 1 99 ? -8.464 8.998 8.905 1.00 83.81 99 ARG A O 1
ATOM 796 N N . ALA A 1 100 ? -6.506 9.968 9.463 1.00 83.75 100 ALA A N 1
ATOM 797 C CA . ALA A 1 100 ? -5.638 8.923 8.925 1.00 83.75 100 ALA A CA 1
ATOM 798 C C . ALA A 1 100 ? -5.921 7.559 9.577 1.00 83.75 100 ALA A C 1
ATOM 800 O O . ALA A 1 100 ? -6.128 6.572 8.879 1.00 83.75 100 ALA A O 1
ATOM 801 N N . LEU A 1 101 ? -6.052 7.513 10.906 1.00 85.88 101 LEU A N 1
ATOM 802 C CA . LEU A 1 101 ? -6.374 6.278 11.628 1.00 85.88 101 LEU A CA 1
ATOM 803 C C . LEU A 1 101 ? -7.738 5.698 11.232 1.00 85.88 101 LEU A C 1
ATOM 805 O O . LEU A 1 101 ? -7.868 4.486 11.083 1.00 85.88 101 LEU A O 1
ATOM 809 N N . ARG A 1 102 ? -8.756 6.540 11.014 1.00 84.94 102 ARG A N 1
ATOM 810 C CA . ARG A 1 102 ? -10.079 6.082 10.548 1.00 84.94 102 ARG A CA 1
ATOM 811 C C . ARG A 1 102 ? -10.034 5.518 9.128 1.00 84.94 102 ARG A C 1
ATOM 813 O O . ARG A 1 102 ? -10.715 4.533 8.858 1.00 84.94 102 ARG A O 1
ATOM 820 N N . LEU A 1 103 ? -9.234 6.120 8.245 1.00 83.94 103 LEU A N 1
ATOM 821 C CA . LEU A 1 103 ? -8.999 5.604 6.892 1.00 83.94 103 LEU A CA 1
ATOM 822 C C . LEU A 1 103 ? -8.336 4.225 6.943 1.00 83.94 103 LEU A C 1
ATOM 824 O O . LEU A 1 103 ? -8.816 3.296 6.298 1.00 83.94 103 LEU A O 1
ATOM 828 N N . LEU A 1 104 ? -7.290 4.078 7.760 1.00 84.75 104 LEU A N 1
ATOM 829 C CA . LEU A 1 104 ? -6.605 2.801 7.958 1.00 84.75 104 LEU A CA 1
ATOM 830 C C . LEU A 1 104 ? -7.548 1.744 8.543 1.00 84.75 104 LEU A C 1
ATOM 832 O O . LEU A 1 104 ? -7.604 0.638 8.025 1.00 84.75 104 LEU A O 1
ATOM 836 N N . GLN A 1 105 ? -8.357 2.087 9.548 1.00 86.50 105 GLN A N 1
ATOM 837 C CA . GLN A 1 105 ? -9.365 1.176 10.098 1.00 86.50 105 GLN A CA 1
ATOM 838 C C . GLN A 1 105 ? -10.359 0.697 9.030 1.00 86.50 105 GLN A C 1
ATOM 840 O O . GLN A 1 105 ? -10.642 -0.494 8.962 1.00 86.50 105 GLN A O 1
ATOM 845 N N . ALA A 1 106 ? -10.882 1.601 8.197 1.00 83.75 106 ALA A N 1
ATOM 846 C CA . ALA A 1 106 ? -11.828 1.236 7.143 1.00 83.75 106 ALA A CA 1
ATOM 847 C C . ALA A 1 106 ? -11.189 0.319 6.086 1.00 83.75 106 ALA A C 1
ATOM 849 O O . ALA A 1 106 ? -11.816 -0.644 5.657 1.00 83.75 106 ALA A O 1
ATOM 850 N N . LEU A 1 107 ? -9.934 0.584 5.711 1.00 82.88 107 LEU A N 1
ATOM 851 C CA . LEU A 1 107 ? -9.167 -0.262 4.793 1.00 82.88 107 LEU A CA 1
ATOM 852 C C . LEU A 1 107 ? -8.918 -1.660 5.358 1.00 82.88 107 LEU A C 1
ATOM 854 O O . LEU A 1 107 ? -9.086 -2.647 4.652 1.00 82.88 107 LEU A O 1
ATOM 858 N N . VAL A 1 108 ? -8.537 -1.740 6.631 1.00 85.88 108 VAL A N 1
ATOM 859 C CA . VAL A 1 108 ? -8.278 -3.011 7.313 1.00 85.88 108 VAL A CA 1
ATOM 860 C C . VAL A 1 108 ? -9.541 -3.856 7.397 1.00 85.88 108 VAL A C 1
ATOM 862 O O . VAL A 1 108 ? -9.495 -5.041 7.096 1.00 85.88 108 VAL A O 1
ATOM 865 N N . LEU A 1 109 ? -10.673 -3.253 7.766 1.00 83.94 109 LEU A N 1
ATOM 866 C CA . LEU A 1 109 ? -11.947 -3.968 7.824 1.00 83.94 109 LEU A CA 1
ATOM 867 C C . LEU A 1 109 ? -12.361 -4.499 6.449 1.00 83.94 109 LEU A C 1
ATOM 869 O O . LEU A 1 109 ? -12.772 -5.650 6.349 1.00 83.94 109 LEU A O 1
ATOM 873 N N . GLU A 1 110 ? -12.205 -3.691 5.400 1.00 82.50 110 GLU A N 1
ATOM 874 C CA . GLU A 1 110 ? -12.505 -4.106 4.027 1.00 82.50 110 GLU A CA 1
ATOM 875 C C . GLU A 1 110 ? -11.614 -5.274 3.579 1.00 82.50 110 GLU A C 1
ATOM 877 O O . GLU A 1 110 ? -12.104 -6.258 3.027 1.00 82.50 110 GLU A O 1
ATOM 882 N N . ALA A 1 111 ? -10.313 -5.201 3.868 1.00 82.25 111 ALA A N 1
ATOM 883 C CA . ALA A 1 111 ? -9.370 -6.272 3.569 1.00 82.25 111 ALA A CA 1
ATOM 884 C C . ALA A 1 111 ? -9.749 -7.578 4.285 1.00 82.25 111 ALA A C 1
ATOM 886 O O . ALA A 1 111 ? -9.818 -8.629 3.647 1.00 82.25 111 ALA A O 1
ATOM 887 N N . THR A 1 112 ? -10.073 -7.511 5.579 1.00 82.50 112 THR A N 1
ATOM 888 C CA . THR A 1 112 ? -10.495 -8.681 6.360 1.00 82.50 112 THR A CA 1
ATOM 889 C C . THR A 1 112 ? -11.797 -9.288 5.829 1.00 82.50 112 THR A C 1
ATOM 891 O O . THR A 1 112 ? -11.894 -10.508 5.723 1.00 82.50 112 THR A O 1
ATOM 894 N N . VAL A 1 113 ? -12.785 -8.467 5.444 1.00 82.75 113 VAL A N 1
ATOM 895 C CA . VAL A 1 113 ? -14.049 -8.941 4.837 1.00 82.75 113 VAL A CA 1
ATOM 896 C C . VAL A 1 113 ? -13.798 -9.684 3.524 1.00 82.75 113 VAL A C 1
ATOM 898 O O . VAL A 1 113 ? -14.465 -10.673 3.233 1.00 82.75 113 VAL A O 1
ATOM 901 N N . ARG A 1 114 ? -12.801 -9.247 2.753 1.00 78.00 114 ARG A N 1
ATOM 902 C CA . ARG A 1 114 ? -12.372 -9.888 1.503 1.00 78.00 114 ARG A CA 1
ATOM 903 C C . ARG A 1 114 ? -11.441 -11.092 1.709 1.00 78.00 114 ARG A C 1
ATOM 905 O O . ARG A 1 114 ? -10.994 -11.676 0.729 1.00 78.00 114 ARG A O 1
ATOM 912 N N . GLY A 1 115 ? -11.156 -11.477 2.957 1.00 78.69 115 GLY A N 1
ATOM 913 C CA . GLY A 1 115 ? -10.326 -12.639 3.292 1.00 78.69 115 GLY A CA 1
ATOM 914 C C . GLY A 1 115 ? -8.815 -12.390 3.247 1.00 78.69 115 GLY A C 1
ATOM 915 O O . GLY A 1 115 ? -8.041 -13.346 3.256 1.00 78.69 115 GLY A O 1
ATOM 916 N N . HIS A 1 116 ? -8.378 -11.131 3.204 1.00 81.12 116 HIS A N 1
ATOM 917 C CA . HIS A 1 116 ? -6.962 -10.769 3.196 1.00 81.12 116 HIS A CA 1
ATOM 918 C C . HIS A 1 116 ? -6.358 -10.746 4.605 1.00 81.12 116 HIS A C 1
ATOM 920 O O . 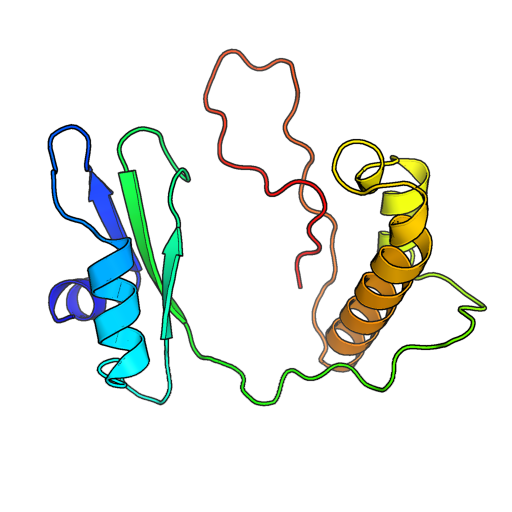HIS A 1 116 ? -7.001 -10.337 5.577 1.00 81.12 116 HIS A O 1
ATOM 926 N N . ALA A 1 117 ? -5.094 -11.164 4.712 1.00 76.00 117 ALA A N 1
ATOM 927 C CA . ALA A 1 117 ? -4.361 -11.197 5.971 1.00 76.00 117 ALA A CA 1
ATOM 928 C C . ALA A 1 117 ? -3.641 -9.864 6.191 1.00 76.00 117 ALA A C 1
ATOM 930 O O . ALA A 1 117 ? -2.620 -9.564 5.578 1.00 76.00 117 ALA A O 1
ATOM 931 N N . VAL A 1 118 ? -4.168 -9.068 7.113 1.00 78.25 118 VAL A N 1
ATOM 932 C CA . VAL A 1 118 ? -3.673 -7.716 7.357 1.00 78.25 118 VAL A CA 1
ATOM 933 C C . VAL A 1 118 ? -2.499 -7.721 8.338 1.00 78.25 118 VAL A C 1
ATOM 935 O O . VAL A 1 118 ? -2.633 -8.189 9.469 1.00 78.25 118 VAL A O 1
ATOM 938 N N . ARG A 1 119 ? -1.367 -7.120 7.953 1.00 78.50 119 ARG A N 1
ATOM 939 C CA . ARG A 1 119 ? -0.197 -6.932 8.831 1.00 78.50 119 ARG A CA 1
ATOM 940 C C . ARG A 1 119 ? 0.460 -5.564 8.665 1.00 78.50 119 ARG A C 1
ATOM 942 O O . ARG A 1 119 ? 0.359 -4.932 7.615 1.00 78.50 119 ARG A O 1
ATOM 949 N N . LEU A 1 120 ? 1.183 -5.126 9.694 1.00 72.50 120 LEU A N 1
ATOM 950 C CA . LEU A 1 120 ? 2.045 -3.948 9.596 1.00 72.50 120 LEU A CA 1
ATOM 951 C C . LEU A 1 120 ? 3.290 -4.246 8.757 1.00 72.50 120 LEU A C 1
ATOM 953 O O . LEU A 1 120 ? 3.885 -5.323 8.866 1.00 72.50 120 LEU A O 1
ATOM 957 N N . SER A 1 121 ? 3.708 -3.276 7.939 1.00 67.06 121 SER A N 1
ATOM 958 C CA . SER A 1 121 ? 5.036 -3.322 7.323 1.00 67.06 121 SER A CA 1
ATOM 959 C C . SER A 1 121 ? 6.104 -3.299 8.419 1.00 67.06 121 SER A C 1
ATOM 961 O O . SER A 1 121 ? 5.948 -2.587 9.415 1.00 67.06 121 SER A O 1
ATOM 963 N N . ARG A 1 122 ? 7.189 -4.068 8.264 1.00 60.69 122 ARG A N 1
ATOM 964 C CA . ARG A 1 122 ? 8.324 -3.986 9.196 1.00 60.69 122 ARG A CA 1
ATOM 965 C C . ARG A 1 122 ? 8.863 -2.553 9.185 1.00 60.69 122 ARG A C 1
ATOM 967 O O . ARG A 1 122 ? 9.016 -1.968 8.113 1.00 60.69 122 ARG A O 1
ATOM 974 N N . ALA A 1 123 ? 9.092 -1.983 10.367 1.00 55.34 123 ALA A N 1
ATOM 975 C CA . ALA A 1 123 ? 9.800 -0.715 10.469 1.00 55.34 123 ALA A CA 1
ATOM 976 C C . ALA A 1 123 ? 11.227 -0.907 9.920 1.00 55.34 123 ALA A C 1
ATOM 978 O O . ALA A 1 123 ? 11.817 -1.958 10.187 1.00 55.34 123 ALA A O 1
ATOM 979 N N . PRO A 1 124 ? 11.775 0.050 9.153 1.00 51.44 124 PRO A N 1
ATOM 980 C CA . PRO A 1 124 ? 13.190 0.011 8.811 1.00 51.44 124 PRO A CA 1
ATOM 981 C C . PRO A 1 124 ? 13.990 0.046 10.121 1.00 51.44 124 PRO A C 1
ATOM 983 O O . PRO A 1 124 ? 13.805 0.954 10.933 1.00 51.44 124 PRO A O 1
ATOM 986 N N . SER A 1 125 ? 14.817 -0.971 10.378 1.00 46.88 125 SER A N 1
ATOM 987 C CA . SER A 1 125 ? 15.710 -0.969 11.536 1.00 46.88 125 SER A CA 1
ATOM 988 C C . SER A 1 125 ? 16.728 0.147 11.340 1.00 46.88 125 SER A C 1
ATOM 990 O O . SER A 1 125 ? 17.473 0.173 10.367 1.00 46.88 125 SER A O 1
ATOM 992 N N . GLN A 1 126 ? 16.760 1.101 12.263 1.00 46.25 126 GLN A N 1
ATOM 993 C CA . GLN A 1 126 ? 17.584 2.305 12.143 1.00 46.25 126 GLN A CA 1
ATOM 994 C C . GLN A 1 126 ? 19.091 2.055 12.394 1.00 46.25 126 GLN A C 1
ATOM 996 O O . GLN A 1 126 ? 19.845 3.007 12.556 1.00 46.25 126 GLN A O 1
ATOM 1001 N N . TYR A 1 127 ? 19.540 0.794 12.416 1.00 39.75 127 TYR A N 1
ATOM 1002 C CA . TYR A 1 127 ? 20.927 0.396 12.685 1.00 39.75 127 TYR A CA 1
ATOM 1003 C C . TYR A 1 127 ? 21.320 -0.887 11.940 1.00 39.75 127 TYR A C 1
ATOM 1005 O O . TYR A 1 127 ? 21.761 -1.852 12.553 1.00 39.75 127 TYR A O 1
ATOM 1013 N N . ASP A 1 128 ? 21.184 -0.896 10.616 1.00 34.41 128 ASP A N 1
ATOM 1014 C CA . ASP A 1 128 ? 22.020 -1.764 9.784 1.00 34.41 128 ASP A CA 1
ATOM 1015 C C . ASP A 1 128 ? 22.742 -0.888 8.760 1.00 34.41 128 ASP A C 1
ATOM 1017 O O . ASP A 1 128 ? 22.130 -0.158 7.978 1.00 34.41 128 ASP A O 1
ATOM 1021 N N . TYR A 1 129 ? 24.072 -0.896 8.817 1.00 36.19 129 TYR A N 1
ATOM 1022 C CA . TYR A 1 129 ? 24.928 -0.303 7.793 1.00 36.19 129 TYR A CA 1
ATOM 1023 C C . TYR A 1 129 ? 24.885 -1.249 6.582 1.00 36.19 129 TYR A C 1
ATOM 1025 O O . TYR A 1 129 ? 25.760 -2.087 6.392 1.00 36.19 129 TYR A O 1
ATOM 1033 N N . GLY A 1 130 ? 23.806 -1.175 5.807 1.00 34.34 130 GLY A N 1
ATOM 1034 C CA . GLY A 1 130 ? 23.563 -2.049 4.663 1.00 34.34 130 GLY A CA 1
ATOM 1035 C C . GLY A 1 130 ? 22.112 -1.943 4.215 1.00 34.34 130 GLY A C 1
ATOM 1036 O O . GLY A 1 130 ? 21.214 -2.121 5.023 1.00 34.34 130 GLY A O 1
ATOM 1037 N N . GLU A 1 131 ? 21.909 -1.593 2.944 1.00 34.31 131 GLU A N 1
ATOM 1038 C CA . GLU A 1 131 ? 20.620 -1.549 2.241 1.00 34.31 131 GLU A CA 1
ATOM 1039 C C . GLU A 1 131 ? 19.426 -0.999 3.041 1.00 34.31 131 GLU A C 1
ATOM 1041 O O . GLU A 1 131 ? 18.678 -1.723 3.696 1.00 34.31 131 GLU A O 1
ATOM 1046 N N . GLN A 1 132 ? 19.122 0.288 2.837 1.00 36.12 132 GLN A N 1
ATOM 1047 C CA . GLN A 1 132 ? 17.740 0.750 2.962 1.00 36.12 132 GLN A CA 1
ATOM 1048 C C . GLN A 1 132 ? 16.898 0.073 1.869 1.00 36.12 132 GLN A C 1
ATOM 1050 O O . GLN A 1 132 ? 16.583 0.680 0.848 1.00 36.12 132 GLN A O 1
ATOM 1055 N N . THR A 1 133 ? 16.529 -1.196 2.047 1.00 38.56 133 THR A N 1
ATOM 1056 C CA . THR A 1 133 ? 15.427 -1.769 1.278 1.00 38.56 133 THR A CA 1
ATOM 1057 C C . THR A 1 133 ? 14.190 -1.008 1.725 1.00 38.56 133 THR A C 1
ATOM 1059 O O . THR A 1 133 ? 13.804 -1.103 2.890 1.00 38.56 133 THR A O 1
ATOM 1062 N N . GLY A 1 134 ? 13.625 -0.192 0.831 1.00 38.62 134 GLY A N 1
ATOM 1063 C CA . GLY A 1 134 ? 12.509 0.720 1.082 1.00 38.62 134 GLY A CA 1
ATOM 1064 C C . GLY A 1 134 ? 11.363 0.084 1.870 1.00 38.62 134 GLY A C 1
ATOM 1065 O O . GLY A 1 134 ? 10.399 -0.438 1.311 1.00 38.62 134 GLY A O 1
ATOM 1066 N N . GLY A 1 135 ? 11.454 0.148 3.196 1.00 38.56 135 GLY A N 1
ATOM 1067 C CA . GLY A 1 135 ? 10.381 -0.206 4.101 1.00 38.56 135 GLY A CA 1
ATOM 1068 C C . GLY A 1 135 ? 9.372 0.921 4.051 1.00 38.56 135 GLY A C 1
ATOM 1069 O O . GLY A 1 135 ? 9.633 2.005 4.562 1.00 38.56 135 GLY A O 1
ATOM 1070 N N . ILE A 1 136 ? 8.229 0.694 3.407 1.00 48.00 136 ILE A N 1
ATOM 1071 C CA . ILE A 1 136 ? 7.179 1.708 3.322 1.00 48.00 136 ILE A CA 1
ATOM 1072 C C . ILE A 1 136 ? 6.659 1.971 4.746 1.00 48.00 136 ILE A C 1
ATOM 1074 O O . ILE A 1 136 ? 5.946 1.146 5.333 1.00 48.00 136 ILE A O 1
ATOM 1078 N N . VAL A 1 137 ? 7.088 3.087 5.341 1.00 46.91 137 VAL A N 1
ATOM 1079 C CA . VAL A 1 137 ? 6.762 3.473 6.719 1.00 46.91 137 VAL A CA 1
ATOM 1080 C C . VAL A 1 137 ? 5.294 3.888 6.792 1.00 46.91 137 VAL A C 1
ATOM 1082 O O . VAL A 1 137 ? 4.817 4.658 5.966 1.00 46.91 137 VAL A O 1
ATOM 1085 N N . GLY A 1 138 ? 4.559 3.358 7.775 1.00 48.00 138 GLY A N 1
ATOM 1086 C CA . GLY A 1 138 ? 3.145 3.693 7.977 1.00 48.00 138 GLY A CA 1
ATOM 1087 C C . GLY A 1 138 ? 2.168 2.946 7.062 1.00 48.00 138 GLY A C 1
ATOM 1088 O O . GLY A 1 138 ? 0.999 3.319 6.999 1.00 48.00 138 GLY A O 1
ATOM 1089 N N . CYS A 1 139 ? 2.616 1.887 6.382 1.00 52.62 139 CYS A N 1
ATOM 1090 C CA . CYS A 1 139 ? 1.762 1.083 5.515 1.00 52.62 139 CYS A CA 1
ATOM 1091 C C . CYS A 1 139 ? 1.213 -0.176 6.182 1.00 52.62 139 CYS A C 1
ATOM 1093 O O . CYS A 1 139 ? 1.852 -0.823 7.017 1.00 52.62 139 CYS A O 1
ATOM 1095 N N . ILE A 1 140 ? 0.018 -0.537 5.727 1.00 55.59 140 ILE A N 1
ATOM 1096 C CA . ILE A 1 140 ? -0.647 -1.793 6.030 1.00 55.59 140 ILE A CA 1
ATOM 1097 C C . ILE A 1 140 ? -0.574 -2.657 4.775 1.00 55.59 140 ILE A C 1
ATOM 1099 O O . ILE A 1 140 ? -0.832 -2.177 3.672 1.00 55.59 140 ILE A O 1
ATOM 1103 N N . LEU A 1 141 ? -0.173 -3.911 4.954 1.00 57.56 141 LEU A N 1
ATOM 1104 C CA . LEU A 1 141 ? -0.116 -4.919 3.904 1.00 57.56 141 LEU A CA 1
ATOM 1105 C C . LEU A 1 141 ? -1.346 -5.819 4.050 1.00 57.56 141 LEU A C 1
ATOM 1107 O O . LEU A 1 141 ? -1.654 -6.224 5.174 1.00 57.56 141 LEU A O 1
ATOM 1111 N N . PHE A 1 142 ? -2.025 -6.092 2.938 1.00 58.53 142 PHE A N 1
ATOM 1112 C CA . PHE A 1 142 ? -3.213 -6.946 2.832 1.00 58.53 142 PHE A CA 1
ATOM 1113 C C . PHE A 1 142 ? -2.882 -8.172 1.974 1.00 58.53 142 PHE A C 1
ATOM 1115 O O . PHE A 1 142 ? -2.091 -7.995 1.016 1.00 58.53 142 PHE A O 1
#

Radius of gyration: 18.12 Å; chains: 1; bounding box: 43×30×45 Å

pLDDT: mean 72.46, std 13.47, range [34.31, 86.69]

Foldseek 3Di:
DVQCVVVVFKDKDQQQPPPDPVVVVQVCCLVVVVDPPNWGWDWDDQLDPRMIMIGTDDDPPVPDFDDQDPDDPDADVQLVVCVVVVLCVVPDDPVCVVVLSSVVRSNVVSCVVVVHDKHQFDDPDPDDPDDPSPRPGPDIDD

Sequence (142 aa):
MSDIVAAGGVLERDVTDDVTNYRHLVAIINRRRMAPDDQQVILHEWLKPGSVVLRVSGVSRDWRSGSLPQRVSKWHPVVEQLKSEKRLDDHISASLRPRALRLLQALVLEATVRGHAVRLSRAPSQYDYGEQTGGIVGCIL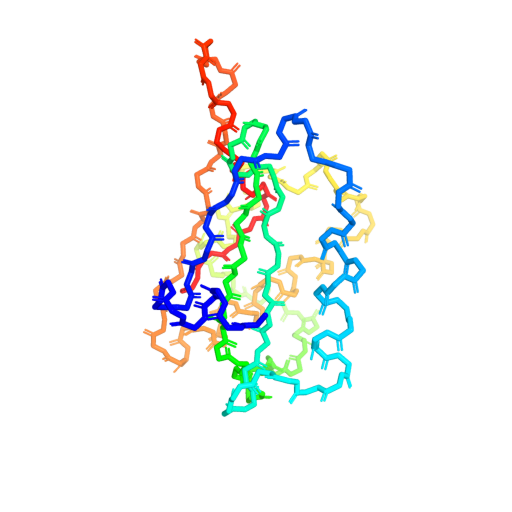F

Organism: NCBI:txid1335622

Secondary structure (DSSP, 8-state):
-HHHHHTTTEEEEE-TT----HHHHHHHHHHTT-SSTT-EEEEEESSSTTEEEEEEE---TT----SPPSS-SS--HHHHHHHHTTTTTTTS-TTTHHHHHHHHHHHHHHHHHTT---EEPPPPPTT-SS------TT-EE-